Protein AF-A0A917WW75-F1 (afdb_monomer)

Organism: NCBI:txid470815

Solvent-accessible surface area (backbone atoms only — not comparable to full-atom values): 4452 Å² total; per-residue (Å²): 133,84,70,45,49,67,60,32,49,49,51,38,47,53,53,32,56,56,25,70,77,72,46,53,73,68,56,36,51,38,33,50,51,35,40,51,50,50,68,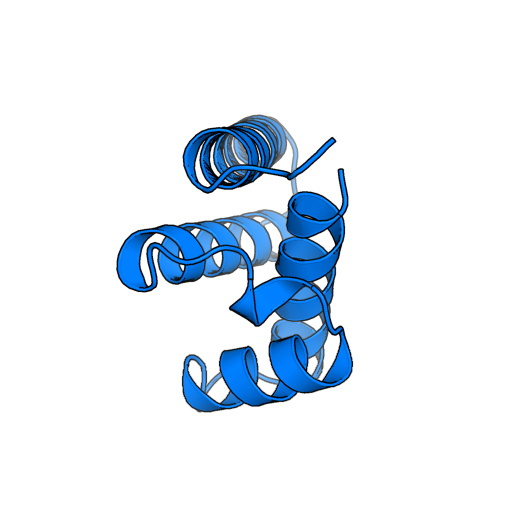72,64,70,60,46,75,64,21,71,40,64,69,57,19,36,55,50,40,38,71,75,41,73,87,56,54,72,65,56,35,50,54,26,22,52,51,44,27,51,47,40,70,104

Structure (mmCIF, N/CA/C/O backbone):
data_AF-A0A917WW75-F1
#
_entry.id   AF-A0A917WW75-F1
#
loop_
_atom_site.group_PDB
_atom_site.id
_atom_site.type_symbol
_atom_site.label_atom_id
_atom_site.label_alt_id
_atom_site.label_comp_id
_atom_site.label_asym_id
_atom_site.label_entity_id
_atom_site.label_seq_id
_atom_site.pdbx_PDB_ins_code
_atom_site.Cartn_x
_atom_site.Cartn_y
_atom_site.Cartn_z
_atom_site.occupancy
_atom_site.B_iso_or_equiv
_atom_site.auth_seq_id
_atom_site.auth_comp_id
_atom_site.auth_asym_id
_atom_site.auth_atom_id
_atom_site.pdbx_PDB_model_num
ATOM 1 N N . MET A 1 1 ? -7.722 9.308 17.745 1.00 50.62 1 MET A N 1
ATOM 2 C CA . MET A 1 1 ? -8.723 9.015 16.701 1.00 50.62 1 MET A CA 1
ATOM 3 C C . MET A 1 1 ? -8.414 7.622 16.192 1.00 50.62 1 MET A C 1
ATOM 5 O O . MET A 1 1 ? -7.240 7.332 16.010 1.00 50.62 1 MET A O 1
ATOM 9 N N . THR A 1 2 ? -9.404 6.743 16.075 1.00 62.75 2 THR A N 1
ATOM 10 C CA . THR A 1 2 ? -9.192 5.409 15.496 1.00 62.75 2 THR A CA 1
ATOM 11 C C . THR A 1 2 ? -9.250 5.567 13.980 1.00 62.75 2 THR A C 1
ATOM 13 O O . THR A 1 2 ? -10.308 5.942 13.476 1.00 62.75 2 THR A O 1
ATOM 16 N N . ASN A 1 3 ? -8.137 5.357 13.270 1.00 78.38 3 ASN A N 1
ATOM 17 C CA . ASN A 1 3 ? -8.141 5.380 11.807 1.00 78.38 3 ASN A CA 1
ATOM 18 C C . ASN A 1 3 ? -9.044 4.240 11.303 1.00 78.38 3 ASN A C 1
ATOM 20 O O . ASN A 1 3 ? -8.920 3.097 11.754 1.00 78.38 3 ASN A O 1
ATOM 24 N N . THR A 1 4 ? -10.017 4.569 10.456 1.00 92.38 4 THR A N 1
ATOM 25 C CA . THR A 1 4 ? -10.961 3.601 9.892 1.00 92.38 4 THR A CA 1
ATOM 26 C C . THR A 1 4 ? -10.401 3.035 8.597 1.00 92.38 4 THR A C 1
ATOM 28 O O . THR A 1 4 ? -9.562 3.649 7.944 1.00 92.38 4 THR A O 1
ATOM 31 N N . TYR A 1 5 ? -10.894 1.863 8.193 1.00 94.38 5 TYR A N 1
ATOM 32 C CA . TYR A 1 5 ? -10.532 1.303 6.894 1.00 94.38 5 TYR A CA 1
ATOM 33 C C . TYR A 1 5 ? -10.830 2.273 5.741 1.00 94.38 5 TYR A C 1
ATOM 35 O O . TYR A 1 5 ? -9.988 2.430 4.864 1.00 94.38 5 TYR A O 1
ATOM 43 N N . ASP A 1 6 ? -11.984 2.944 5.768 1.00 94.94 6 ASP A N 1
ATOM 44 C CA . ASP A 1 6 ? -12.392 3.848 4.689 1.00 94.94 6 ASP A CA 1
ATOM 45 C C . ASP A 1 6 ? -11.445 5.050 4.568 1.00 94.94 6 ASP A C 1
ATOM 47 O O . ASP A 1 6 ? -11.006 5.372 3.466 1.00 94.94 6 ASP A O 1
ATOM 51 N N . ASN A 1 7 ? -11.055 5.660 5.694 1.00 94.50 7 ASN A N 1
ATOM 52 C CA . ASN A 1 7 ? -10.102 6.774 5.697 1.00 94.50 7 ASN A CA 1
ATOM 53 C C . ASN A 1 7 ? -8.722 6.330 5.197 1.00 94.50 7 ASN A C 1
ATOM 55 O O . ASN A 1 7 ? -8.126 6.984 4.345 1.00 94.50 7 ASN A O 1
ATOM 59 N N . PHE A 1 8 ? -8.236 5.190 5.689 1.00 96.06 8 PHE A N 1
ATOM 60 C CA . PHE A 1 8 ? -6.982 4.584 5.251 1.00 96.06 8 PHE A CA 1
ATOM 61 C C . PHE A 1 8 ? -6.970 4.271 3.748 1.00 96.06 8 PHE A C 1
ATOM 63 O O . PHE A 1 8 ? -5.986 4.536 3.053 1.00 96.06 8 PHE A O 1
ATOM 70 N N . TYR A 1 9 ? -8.058 3.694 3.239 1.00 97.44 9 TYR A N 1
ATOM 71 C CA . TYR A 1 9 ? -8.173 3.317 1.839 1.00 97.44 9 TYR A CA 1
ATOM 72 C C . TYR A 1 9 ? -8.244 4.543 0.925 1.00 97.44 9 TYR A C 1
ATOM 74 O O . TYR A 1 9 ? -7.554 4.574 -0.096 1.00 97.44 9 TYR A O 1
ATOM 82 N N . GLU A 1 10 ? -9.024 5.564 1.293 1.00 96.81 10 GLU A N 1
ATOM 83 C CA . GLU A 1 10 ? -9.080 6.811 0.525 1.00 96.81 10 GLU A CA 1
ATOM 84 C C . GLU A 1 10 ? -7.737 7.556 0.552 1.00 96.81 10 GLU A C 1
ATOM 86 O O . GLU A 1 10 ? -7.287 7.988 -0.504 1.00 96.81 10 GLU A O 1
ATOM 91 N N . ALA A 1 11 ? -7.010 7.586 1.675 1.00 96.19 11 ALA A N 1
ATOM 92 C CA . ALA A 1 11 ? -5.664 8.173 1.724 1.00 96.19 11 ALA A CA 1
ATOM 93 C C . ALA A 1 11 ? -4.676 7.483 0.757 1.00 96.19 11 ALA A C 1
ATOM 95 O O . ALA A 1 11 ? -3.942 8.144 0.014 1.00 96.19 11 ALA A O 1
ATOM 96 N N . LEU A 1 12 ? -4.699 6.145 0.688 1.00 97.19 12 LEU A N 1
ATOM 97 C CA . LEU A 1 12 ? -3.896 5.390 -0.282 1.00 97.19 12 LEU A CA 1
ATOM 98 C C . LEU A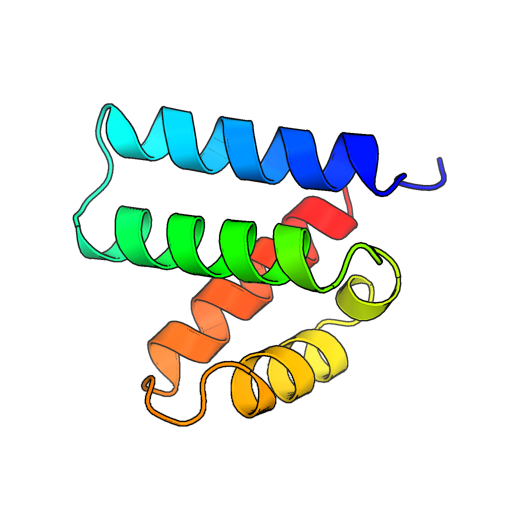 1 12 ? -4.298 5.685 -1.729 1.00 97.19 12 LEU A C 1
ATOM 100 O O . LEU A 1 12 ? -3.437 5.749 -2.614 1.00 97.19 12 LEU A O 1
ATOM 104 N N . LYS A 1 13 ? -5.599 5.842 -1.982 1.00 97.81 13 LYS A N 1
ATOM 105 C CA . LYS A 1 13 ? -6.126 6.166 -3.306 1.00 97.81 13 LYS A CA 1
ATOM 106 C C . LYS A 1 13 ? -5.706 7.570 -3.735 1.00 97.81 13 LYS A C 1
ATOM 108 O O . LYS A 1 13 ? -5.142 7.701 -4.820 1.00 97.81 13 LYS A O 1
ATOM 113 N N . ASP A 1 14 ? -5.847 8.566 -2.867 1.00 96.75 14 ASP A N 1
ATOM 114 C CA . ASP A 1 14 ? -5.379 9.937 -3.098 1.00 96.75 14 ASP A CA 1
ATOM 115 C C . ASP A 1 14 ? -3.874 9.964 -3.391 1.00 96.75 14 ASP A C 1
ATOM 117 O O . ASP A 1 14 ? -3.413 10.603 -4.343 1.00 96.75 14 ASP A O 1
ATOM 121 N N . GLN A 1 15 ? -3.083 9.202 -2.629 1.00 96.19 15 GLN A N 1
ATOM 122 C CA . GLN A 1 15 ? -1.644 9.089 -2.852 1.00 96.19 15 GLN A CA 1
ATOM 123 C C . GLN A 1 15 ? -1.312 8.450 -4.211 1.00 96.19 15 GLN A C 1
ATOM 125 O O . GLN A 1 15 ? -0.379 8.890 -4.894 1.00 96.19 15 GLN A O 1
ATOM 130 N N . TYR A 1 16 ? -2.054 7.420 -4.623 1.00 97.62 16 TYR A N 1
ATOM 131 C CA . TYR A 1 16 ? -1.895 6.796 -5.934 1.00 97.62 16 TYR A CA 1
ATOM 132 C C . TYR A 1 16 ? -2.258 7.760 -7.070 1.00 97.62 16 TYR A C 1
ATOM 134 O O . TYR A 1 16 ? -1.465 7.922 -8.001 1.00 97.62 16 TYR A O 1
ATOM 142 N N . GLU A 1 17 ? -3.397 8.446 -6.977 1.00 97.31 17 GLU A N 1
ATOM 143 C CA . GLU A 1 17 ? -3.862 9.421 -7.969 1.00 97.31 17 GLU A CA 1
ATOM 144 C C . GLU A 1 17 ? -2.896 10.605 -8.101 1.00 97.31 17 GLU A C 1
ATOM 146 O O . GLU A 1 17 ? -2.524 10.992 -9.214 1.00 97.31 17 GLU A O 1
ATOM 151 N N . TYR A 1 18 ? -2.376 11.117 -6.984 1.00 96.50 18 TYR A N 1
ATOM 152 C CA . TYR A 1 18 ? -1.316 12.124 -6.991 1.00 96.50 18 TYR A CA 1
ATOM 153 C C . TYR A 1 18 ? -0.070 11.634 -7.744 1.00 96.50 18 TYR A C 1
ATOM 155 O O . TYR A 1 18 ? 0.492 12.342 -8.585 1.00 96.50 18 TYR A O 1
ATOM 163 N N . LEU A 1 19 ? 0.357 10.392 -7.495 1.00 96.25 19 LEU A N 1
ATOM 164 C CA . LEU A 1 19 ? 1.515 9.807 -8.168 1.00 96.25 19 LEU A CA 1
ATOM 165 C C . LEU A 1 19 ? 1.258 9.513 -9.647 1.00 96.25 19 LEU A C 1
ATOM 167 O O . LEU A 1 19 ? 2.219 9.536 -10.420 1.00 96.25 19 LEU A O 1
ATOM 171 N N . LEU A 1 20 ? 0.017 9.289 -10.085 1.00 94.88 20 LEU A N 1
ATOM 172 C CA . LEU A 1 20 ? -0.303 9.177 -11.511 1.00 94.88 20 LEU A CA 1
ATOM 173 C C . LEU A 1 20 ? 0.075 10.456 -12.274 1.00 94.88 20 LEU A C 1
ATOM 175 O O . LEU A 1 20 ? 0.670 10.359 -13.354 1.00 94.88 20 LEU A O 1
ATOM 179 N N . ASN A 1 21 ? -0.126 11.618 -11.649 1.00 93.06 21 ASN A N 1
ATOM 180 C CA . ASN A 1 21 ? 0.075 12.950 -12.228 1.00 93.06 21 ASN A CA 1
ATOM 181 C C . ASN A 1 21 ? 1.522 13.484 -12.188 1.00 93.06 21 ASN A C 1
ATOM 183 O O . ASN A 1 21 ? 1.765 14.621 -12.583 1.00 93.06 21 ASN A O 1
ATOM 187 N N . GLY A 1 22 ? 2.508 12.695 -11.746 1.00 89.94 22 GLY A N 1
ATOM 188 C CA . GLY A 1 22 ? 3.909 13.160 -11.733 1.00 89.94 22 GLY A CA 1
ATOM 189 C C . GLY A 1 22 ? 4.943 12.220 -11.112 1.00 89.94 22 GLY A C 1
ATOM 190 O O . GLY A 1 22 ? 6.138 12.505 -11.127 1.00 89.94 22 GLY A O 1
ATOM 191 N N . GLY A 1 23 ? 4.517 11.082 -10.564 1.00 94.00 23 GLY A N 1
ATOM 192 C CA . GLY A 1 23 ? 5.400 10.078 -9.986 1.00 94.00 23 GLY A CA 1
ATOM 193 C C . GLY A 1 23 ? 6.197 9.295 -11.032 1.00 94.00 23 GLY A C 1
ATOM 194 O O . GLY A 1 23 ? 5.769 9.089 -12.171 1.00 94.00 23 GLY A O 1
ATOM 195 N N . THR A 1 24 ? 7.355 8.782 -10.619 1.00 96.94 24 THR A N 1
ATOM 196 C CA . THR A 1 24 ? 8.114 7.818 -11.425 1.00 96.94 24 THR A CA 1
ATOM 197 C C . THR A 1 24 ? 7.352 6.498 -11.539 1.00 96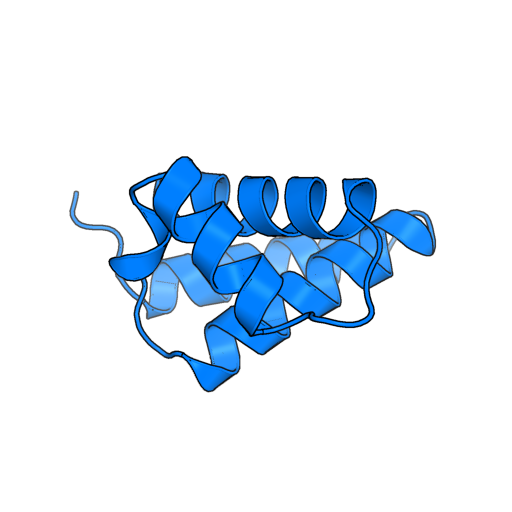.94 24 THR A C 1
ATOM 199 O O . THR A 1 24 ? 6.561 6.151 -10.656 1.00 96.94 24 THR A O 1
ATOM 202 N N . SER A 1 25 ? 7.625 5.708 -12.582 1.00 96.62 25 SER A N 1
ATOM 203 C CA . SER A 1 25 ? 7.024 4.373 -12.752 1.00 96.62 25 SER A CA 1
ATOM 204 C C . SER A 1 25 ? 7.236 3.481 -11.525 1.00 96.62 25 SER A C 1
ATOM 206 O O . SER A 1 25 ? 6.336 2.742 -11.131 1.00 96.62 25 SER A O 1
ATOM 208 N N . TYR A 1 26 ? 8.395 3.605 -10.867 1.00 96.75 26 TYR A N 1
ATOM 209 C CA . TYR A 1 26 ? 8.684 2.898 -9.622 1.00 96.75 26 TYR A CA 1
ATOM 210 C C . TYR A 1 26 ? 7.688 3.263 -8.513 1.00 96.75 26 TYR A C 1
ATOM 212 O O . TYR A 1 26 ? 7.044 2.366 -7.964 1.00 96.75 26 TYR A O 1
ATOM 220 N N . ARG A 1 27 ? 7.513 4.567 -8.236 1.00 97.12 27 ARG A N 1
ATOM 221 C CA . ARG A 1 27 ? 6.612 5.069 -7.184 1.00 97.12 27 ARG A CA 1
ATOM 222 C C . ARG A 1 27 ? 5.147 4.769 -7.491 1.00 97.12 27 ARG A C 1
ATOM 224 O O . ARG A 1 27 ? 4.424 4.361 -6.590 1.00 97.12 27 ARG A O 1
ATOM 231 N N . LYS A 1 28 ? 4.735 4.896 -8.757 1.00 98.06 28 LYS A N 1
ATOM 232 C CA . LYS A 1 28 ? 3.392 4.518 -9.230 1.00 98.06 28 LYS A CA 1
ATOM 233 C C . LYS A 1 28 ? 3.099 3.044 -8.951 1.00 98.06 28 LYS A C 1
ATOM 235 O O . LYS A 1 28 ? 2.061 2.732 -8.381 1.00 98.06 28 LYS A O 1
ATOM 240 N N . LYS A 1 29 ? 4.035 2.146 -9.289 1.00 97.75 29 LYS A N 1
ATOM 241 C CA . LYS A 1 29 ? 3.897 0.710 -9.001 1.00 97.75 29 LYS A CA 1
ATOM 242 C C . LYS A 1 29 ? 3.831 0.441 -7.490 1.00 97.75 29 LYS A C 1
ATOM 244 O O . LYS A 1 29 ? 3.035 -0.385 -7.071 1.00 97.75 29 LYS A O 1
ATOM 249 N N . THR A 1 30 ? 4.609 1.150 -6.666 1.00 98.31 30 THR A N 1
ATOM 250 C CA . THR A 1 30 ? 4.564 0.989 -5.198 1.00 98.31 30 THR A CA 1
ATOM 251 C C . THR A 1 30 ? 3.198 1.373 -4.637 1.00 98.31 30 THR A C 1
ATOM 253 O O . THR A 1 30 ? 2.622 0.596 -3.882 1.00 98.31 30 THR A O 1
ATOM 256 N N . ALA A 1 31 ? 2.652 2.519 -5.051 1.00 98.19 31 ALA A N 1
ATOM 257 C CA . ALA A 1 31 ? 1.332 2.960 -4.609 1.00 98.19 31 ALA A CA 1
ATOM 258 C C . ALA A 1 31 ? 0.204 2.050 -5.098 1.00 98.19 31 ALA A C 1
ATOM 260 O O . ALA A 1 31 ? -0.682 1.709 -4.322 1.00 98.19 31 ALA A O 1
ATOM 261 N N . LEU A 1 32 ? 0.284 1.571 -6.342 1.00 98.31 32 LEU A N 1
ATOM 262 C CA . LEU A 1 32 ? -0.674 0.600 -6.864 1.00 98.31 32 LEU A CA 1
ATOM 263 C C . LEU A 1 32 ? -0.682 -0.700 -6.044 1.00 98.31 32 LEU A C 1
ATOM 265 O O . LEU A 1 32 ? -1.746 -1.213 -5.715 1.00 98.31 32 LEU A O 1
ATOM 269 N N . LEU A 1 33 ? 0.496 -1.229 -5.699 1.00 98.50 33 LEU A N 1
ATOM 270 C CA . LEU A 1 33 ? 0.608 -2.446 -4.892 1.00 98.50 33 LEU A CA 1
ATOM 271 C C . LEU A 1 33 ? 0.048 -2.247 -3.479 1.00 98.50 33 LEU A C 1
ATOM 273 O O . LEU A 1 33 ? -0.693 -3.102 -3.002 1.00 98.50 33 LEU A O 1
ATOM 277 N N . ALA A 1 34 ? 0.354 -1.118 -2.834 1.00 98.25 34 ALA A N 1
ATOM 278 C CA . ALA A 1 34 ? -0.201 -0.786 -1.522 1.00 98.25 34 ALA A CA 1
ATOM 279 C C . ALA A 1 34 ? -1.737 -0.683 -1.567 1.00 98.25 34 ALA A C 1
ATOM 281 O O . ALA A 1 34 ? -2.423 -1.286 -0.742 1.00 98.25 34 ALA A O 1
ATOM 282 N N . LEU A 1 35 ? -2.283 0.008 -2.572 1.00 98.12 35 LEU A N 1
ATOM 283 C CA . LEU A 1 35 ? -3.727 0.145 -2.756 1.00 98.12 35 LEU A CA 1
ATOM 284 C C . LEU A 1 35 ? -4.410 -1.208 -3.013 1.00 98.12 35 LEU A C 1
ATOM 286 O O . LEU A 1 35 ? -5.458 -1.486 -2.431 1.00 98.12 35 LEU A O 1
ATOM 290 N N . ASN A 1 36 ? -3.809 -2.076 -3.834 1.00 98.19 36 ASN A N 1
ATOM 291 C CA . ASN A 1 36 ? -4.336 -3.419 -4.100 1.00 98.19 36 ASN A CA 1
ATOM 292 C C . ASN A 1 36 ? -4.361 -4.286 -2.836 1.00 98.19 36 ASN A C 1
ATOM 294 O O . ASN A 1 36 ? -5.385 -4.904 -2.548 1.00 98.19 36 ASN A O 1
ATOM 298 N N . ILE A 1 37 ? -3.284 -4.265 -2.045 1.00 97.81 37 ILE A N 1
ATOM 299 C CA . ILE A 1 37 ? -3.237 -4.953 -0.750 1.00 97.81 37 ILE A CA 1
ATOM 300 C C . ILE A 1 37 ? -4.375 -4.465 0.154 1.00 97.81 37 ILE A C 1
ATOM 302 O O . ILE A 1 37 ? -5.141 -5.274 0.674 1.00 97.81 37 ILE A O 1
ATOM 306 N N . ALA A 1 38 ? -4.538 -3.149 0.307 1.00 97.06 38 ALA A N 1
ATOM 307 C CA . ALA A 1 38 ? -5.601 -2.578 1.133 1.00 97.06 38 ALA A CA 1
ATOM 308 C C . ALA A 1 38 ? -7.009 -2.956 0.632 1.00 97.06 38 ALA A C 1
ATOM 310 O O . ALA A 1 38 ? -7.900 -3.249 1.434 1.00 97.06 38 ALA A O 1
ATOM 311 N N . LYS A 1 39 ? -7.213 -2.991 -0.690 1.00 97.44 39 LYS A N 1
ATOM 312 C CA . LYS A 1 39 ? -8.477 -3.387 -1.328 1.00 97.44 39 LYS A CA 1
ATOM 313 C C . LYS A 1 39 ? -8.859 -4.837 -1.033 1.00 97.44 39 LYS A C 1
ATOM 315 O O . LYS A 1 39 ? -10.041 -5.128 -0.840 1.00 97.44 39 LYS A O 1
ATOM 320 N N . GLU A 1 40 ? -7.887 -5.741 -1.039 1.00 96.50 40 GLU A N 1
ATOM 321 C CA . GLU A 1 40 ? -8.134 -7.165 -0.807 1.00 96.50 40 GLU A CA 1
ATOM 322 C C . GLU A 1 40 ? -8.293 -7.499 0.673 1.00 96.50 40 GLU A C 1
ATOM 324 O O . GLU A 1 40 ? -9.180 -8.267 1.042 1.00 96.50 40 GLU A O 1
ATOM 329 N N . VAL A 1 41 ? -7.475 -6.886 1.524 1.00 94.56 41 VAL A N 1
ATOM 330 C CA . VAL A 1 41 ? -7.408 -7.193 2.956 1.00 94.56 41 VAL A CA 1
ATOM 331 C C . VAL A 1 41 ? -8.577 -6.604 3.740 1.00 94.56 41 VAL A C 1
ATOM 333 O O . VAL A 1 41 ? -9.080 -7.241 4.667 1.00 94.56 41 VAL A O 1
ATOM 336 N N . LYS A 1 42 ? -9.016 -5.393 3.373 1.00 94.44 42 LYS A N 1
ATOM 337 C CA . LYS A 1 42 ? -10.138 -4.677 4.005 1.00 94.44 42 LYS A CA 1
ATOM 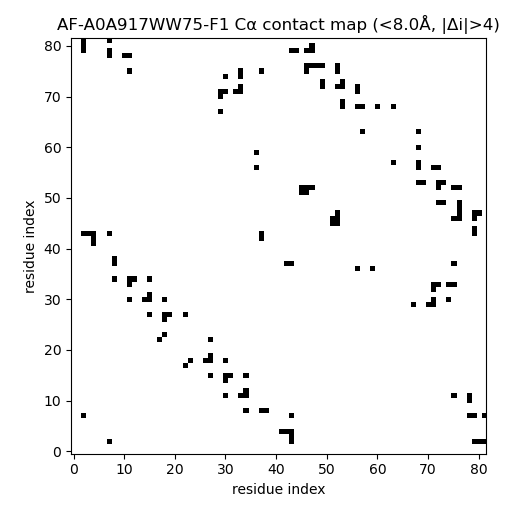338 C C . LYS A 1 42 ? -10.029 -4.519 5.530 1.00 94.44 42 LYS A C 1
ATOM 340 O O . LYS A 1 42 ? -11.037 -4.439 6.226 1.00 94.44 42 LYS A O 1
ATOM 345 N N . GLN A 1 43 ? -8.800 -4.494 6.046 1.00 93.06 43 GLN A N 1
ATOM 346 C CA . GLN A 1 43 ? -8.465 -4.414 7.469 1.00 93.06 43 GLN A CA 1
ATOM 347 C C . GLN A 1 43 ? -7.254 -3.495 7.643 1.00 93.06 43 GLN A C 1
ATOM 349 O O . GLN A 1 43 ? -6.204 -3.739 7.053 1.00 93.06 43 GLN A O 1
ATOM 354 N N . VAL A 1 44 ? -7.413 -2.418 8.415 1.00 94.56 44 VAL A N 1
ATOM 355 C CA . VAL A 1 44 ? -6.361 -1.406 8.638 1.00 94.56 44 VAL A CA 1
ATOM 356 C C . VAL A 1 44 ? -5.439 -1.763 9.811 1.00 94.56 44 VAL A C 1
ATOM 358 O O . VAL A 1 44 ? -4.265 -1.407 9.824 1.00 94.56 44 VAL A O 1
ATOM 361 N N . ASP A 1 45 ? -5.939 -2.529 10.777 1.00 93.38 45 ASP A N 1
ATOM 362 C CA . ASP A 1 45 ? -5.244 -2.908 12.010 1.00 93.38 45 ASP A CA 1
ATOM 363 C C . ASP A 1 45 ? -4.012 -3.790 11.774 1.00 93.38 45 ASP A C 1
ATOM 365 O O . ASP A 1 45 ? -3.046 -3.739 12.541 1.00 93.38 45 ASP A O 1
ATOM 369 N N . LEU A 1 46 ? -3.991 -4.537 10.667 1.00 92.12 46 LEU A N 1
ATOM 370 C CA . LEU A 1 46 ? -2.816 -5.288 10.218 1.00 92.12 46 LEU A CA 1
ATOM 371 C C . LEU A 1 46 ? -1.612 -4.388 9.903 1.00 92.12 46 LEU A C 1
ATOM 373 O O . LEU A 1 46 ? -0.478 -4.872 9.919 1.00 92.12 46 LEU A O 1
ATOM 377 N N . PHE A 1 47 ? -1.849 -3.096 9.657 1.00 95.62 47 PHE A N 1
ATOM 378 C CA . PHE A 1 47 ? -0.839 -2.137 9.222 1.00 95.62 47 PHE A CA 1
ATOM 379 C C . PHE A 1 47 ? -0.374 -1.168 10.322 1.00 95.62 47 PHE A C 1
ATOM 381 O O . PHE A 1 47 ? 0.422 -0.2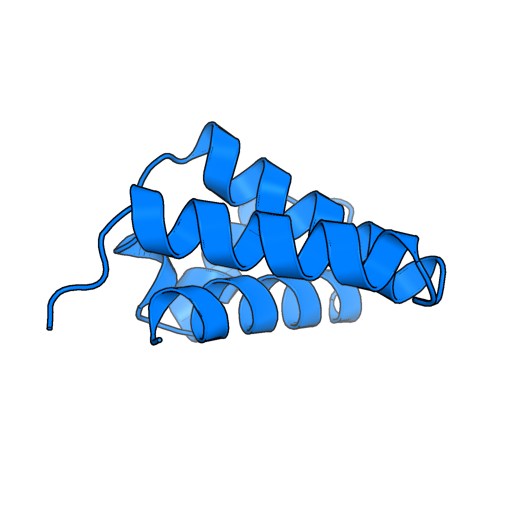73 10.056 1.00 95.62 47 PHE A O 1
ATOM 388 N N . PHE A 1 48 ? -0.810 -1.339 11.576 1.00 94.44 48 PHE A N 1
ATOM 389 C CA . PHE A 1 48 ? -0.387 -0.467 12.687 1.00 94.44 48 PHE A CA 1
ATOM 390 C C . PHE A 1 48 ? 1.020 -0.760 13.222 1.00 94.44 48 PHE A C 1
ATOM 392 O O . PHE A 1 48 ? 1.625 0.099 13.872 1.00 94.44 48 PHE A O 1
ATOM 399 N N . ASP A 1 49 ? 1.556 -1.948 12.935 1.00 94.38 49 ASP A N 1
ATOM 400 C CA . ASP A 1 49 ? 2.918 -2.346 13.285 1.00 94.38 49 ASP A CA 1
ATOM 401 C C . ASP A 1 49 ? 3.776 -2.505 12.028 1.00 94.38 49 ASP A C 1
ATOM 403 O O . ASP A 1 49 ? 3.393 -3.183 11.074 1.00 94.38 49 ASP A O 1
ATOM 407 N N . HIS A 1 50 ? 4.949 -1.875 12.023 1.00 92.31 50 HIS A N 1
ATOM 408 C CA . HIS A 1 50 ? 5.799 -1.812 10.836 1.00 92.31 50 HIS A CA 1
ATOM 409 C C . HIS A 1 50 ? 6.392 -3.180 10.469 1.00 92.31 50 HIS A C 1
ATOM 411 O O . HIS A 1 50 ? 6.403 -3.551 9.294 1.00 92.31 50 HIS A O 1
ATOM 417 N N . GLU A 1 51 ? 6.854 -3.953 11.455 1.00 93.62 51 GLU A N 1
ATOM 418 C CA . GLU A 1 51 ? 7.464 -5.261 11.196 1.00 93.62 51 GLU A CA 1
ATOM 419 C C . GLU A 1 51 ? 6.412 -6.283 10.768 1.00 93.62 51 GLU A C 1
ATOM 421 O O . GLU A 1 51 ? 6.629 -7.031 9.811 1.00 93.62 51 GLU A O 1
ATOM 426 N N . ARG A 1 52 ? 5.232 -6.258 11.395 1.00 93.69 52 ARG A N 1
ATOM 427 C CA . ARG A 1 52 ? 4.081 -7.066 10.985 1.00 93.69 52 ARG A CA 1
ATOM 428 C C . ARG A 1 52 ? 3.618 -6.705 9.578 1.00 93.69 52 ARG A C 1
ATOM 430 O O . ARG A 1 52 ? 3.402 -7.608 8.773 1.00 93.69 52 ARG A O 1
A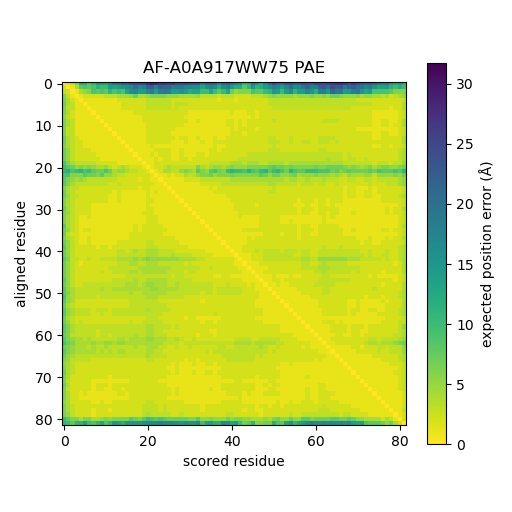TOM 437 N N . THR A 1 53 ? 3.545 -5.413 9.256 1.00 96.62 53 THR A N 1
ATOM 438 C CA . THR A 1 53 ? 3.225 -4.937 7.901 1.00 96.62 53 THR A CA 1
ATOM 439 C C . THR A 1 53 ? 4.214 -5.505 6.893 1.00 96.62 53 THR A C 1
ATOM 441 O O . THR A 1 53 ? 3.813 -6.056 5.874 1.00 96.62 53 THR A O 1
ATOM 444 N N . LYS A 1 54 ? 5.513 -5.443 7.191 1.00 96.81 54 LYS A N 1
ATOM 445 C CA . LYS A 1 54 ? 6.559 -5.949 6.300 1.00 96.81 54 LYS A CA 1
ATOM 446 C C . LYS A 1 54 ? 6.482 -7.453 6.071 1.00 96.81 54 LYS A C 1
ATOM 448 O O . LYS A 1 54 ? 6.619 -7.904 4.933 1.00 96.81 54 LYS A O 1
ATOM 453 N N . GLN A 1 55 ? 6.250 -8.229 7.127 1.00 95.69 55 GLN A N 1
ATOM 454 C CA . GLN A 1 55 ? 6.044 -9.675 7.012 1.00 95.69 55 GLN A CA 1
ATOM 455 C C . GLN A 1 55 ? 4.814 -9.989 6.159 1.00 95.69 55 GLN A C 1
ATOM 457 O O . GLN A 1 55 ? 4.890 -10.822 5.258 1.00 95.69 55 GLN A O 1
ATOM 462 N N . PHE A 1 56 ? 3.714 -9.277 6.398 1.00 95.81 56 PHE A N 1
ATOM 463 C CA . PHE A 1 56 ? 2.477 -9.430 5.646 1.00 95.81 56 PHE A CA 1
ATOM 464 C C . PHE A 1 56 ? 2.661 -9.097 4.157 1.00 95.81 56 PHE A C 1
ATOM 466 O O . PHE A 1 56 ? 2.332 -9.903 3.290 1.00 95.81 56 PHE A O 1
ATOM 473 N N . VAL A 1 57 ? 3.275 -7.953 3.841 1.00 97.44 57 VAL A N 1
ATOM 474 C CA . VAL A 1 57 ? 3.558 -7.540 2.458 1.00 97.44 57 VAL A CA 1
ATOM 475 C C . VAL A 1 57 ? 4.461 -8.548 1.753 1.00 97.44 57 VAL A C 1
ATOM 477 O O . VAL A 1 57 ? 4.238 -8.836 0.583 1.00 97.44 57 VAL A O 1
ATOM 480 N N . ARG A 1 58 ? 5.452 -9.130 2.441 1.00 97.62 58 ARG A N 1
ATOM 481 C CA . ARG A 1 58 ? 6.310 -10.175 1.861 1.00 97.62 58 ARG A CA 1
ATOM 482 C C . ARG A 1 58 ? 5.540 -11.449 1.523 1.00 97.62 58 ARG A C 1
ATOM 484 O O . ARG A 1 58 ? 5.833 -12.069 0.509 1.00 97.62 58 ARG A O 1
ATOM 491 N N . GLN A 1 59 ? 4.588 -11.846 2.364 1.00 95.69 59 GLN A N 1
ATOM 492 C CA . GLN A 1 59 ? 3.731 -13.002 2.086 1.00 95.69 59 GLN A CA 1
ATOM 493 C C . GLN A 1 59 ? 2.813 -12.742 0.890 1.00 95.69 59 GLN A C 1
ATOM 495 O O . GLN A 1 59 ? 2.568 -13.643 0.097 1.00 95.69 59 GLN A O 1
ATOM 500 N N . TYR A 1 60 ? 2.337 -11.506 0.757 1.00 96.19 60 TYR A N 1
ATOM 501 C CA . TYR A 1 60 ? 1.437 -11.099 -0.312 1.00 96.19 60 TYR A CA 1
ATOM 502 C C . TYR A 1 60 ? 2.162 -10.842 -1.650 1.00 96.19 60 TYR A C 1
ATOM 504 O O . TYR A 1 60 ? 1.604 -11.076 -2.718 1.00 96.19 60 TYR A O 1
ATOM 512 N N . LEU A 1 61 ? 3.421 -10.392 -1.606 1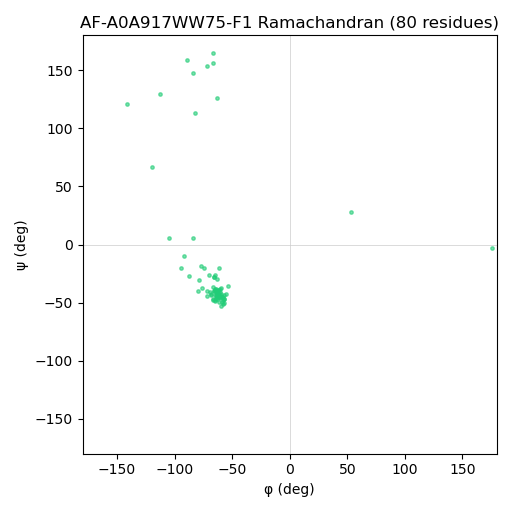.00 96.69 61 LEU A N 1
ATOM 513 C CA . LEU A 1 61 ? 4.272 -10.101 -2.765 1.00 96.69 61 LEU A CA 1
ATOM 514 C C . LEU A 1 61 ? 5.540 -10.981 -2.751 1.00 96.69 61 LEU A C 1
ATOM 516 O O . LEU A 1 61 ? 6.643 -10.454 -2.570 1.00 96.69 61 LEU A O 1
ATOM 520 N N . PRO A 1 62 ? 5.417 -12.312 -2.918 1.00 96.12 62 PRO A N 1
ATOM 521 C CA . PRO A 1 62 ? 6.549 -13.232 -2.784 1.00 96.12 62 PRO A CA 1
ATOM 522 C C . PRO A 1 62 ? 7.628 -13.029 -3.858 1.00 96.12 62 PRO A C 1
ATOM 524 O O . PRO A 1 62 ? 8.803 -13.275 -3.589 1.00 96.12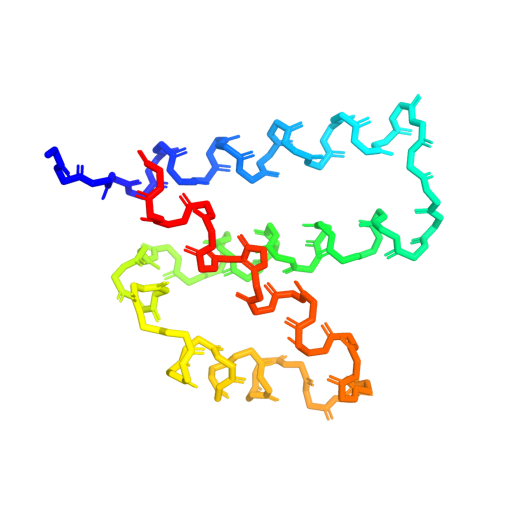 62 PRO A O 1
ATOM 527 N N . ASP A 1 63 ? 7.236 -12.542 -5.038 1.00 96.62 63 ASP A N 1
ATOM 528 C CA . ASP A 1 63 ? 8.117 -12.382 -6.201 1.00 96.62 63 ASP A CA 1
ATOM 529 C C . ASP A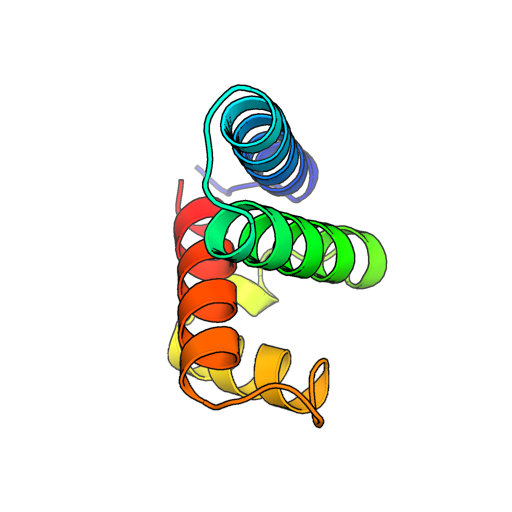 1 63 ? 8.777 -10.995 -6.290 1.00 96.62 63 ASP A C 1
ATOM 531 O O . ASP A 1 63 ? 9.659 -10.771 -7.120 1.00 96.62 63 ASP A O 1
ATOM 535 N N . GLU A 1 64 ? 8.356 -10.038 -5.458 1.00 96.94 64 GLU A N 1
ATOM 536 C CA . GLU A 1 64 ? 8.932 -8.693 -5.462 1.00 96.94 64 GLU A CA 1
ATOM 537 C C . GLU A 1 64 ? 10.214 -8.628 -4.616 1.00 96.94 64 GLU A C 1
ATOM 539 O O . GLU A 1 64 ? 10.373 -9.290 -3.583 1.00 96.94 64 GLU A O 1
ATOM 544 N N . ASP A 1 65 ? 11.143 -7.770 -5.041 1.00 96.88 65 ASP A N 1
ATOM 545 C CA . ASP A 1 65 ? 12.415 -7.587 -4.352 1.00 96.88 65 ASP A CA 1
ATOM 546 C C . ASP A 1 65 ? 12.256 -6.962 -2.946 1.00 96.88 65 ASP A C 1
ATOM 548 O O . ASP A 1 65 ? 11.220 -6.409 -2.563 1.00 96.88 65 ASP A O 1
ATOM 552 N N . ASN A 1 66 ? 13.318 -7.045 -2.139 1.00 96.50 66 ASN A N 1
ATOM 553 C CA . ASN A 1 66 ? 13.296 -6.555 -0.758 1.00 96.50 66 ASN A CA 1
ATOM 554 C C . ASN A 1 66 ? 13.075 -5.036 -0.649 1.00 96.50 66 ASN A C 1
ATOM 556 O O . ASN A 1 66 ? 12.512 -4.588 0.353 1.00 96.50 66 ASN A O 1
ATOM 560 N N . TYR A 1 67 ? 13.514 -4.248 -1.635 1.00 97.31 67 TYR A N 1
ATOM 561 C CA . TYR A 1 67 ? 13.308 -2.799 -1.642 1.00 97.31 67 TYR A CA 1
ATOM 562 C C . TYR A 1 67 ? 11.842 -2.478 -1.906 1.00 97.31 67 TYR A C 1
ATOM 564 O O . TYR A 1 67 ? 11.245 -1.690 -1.174 1.00 97.31 67 TYR A O 1
ATOM 572 N N . ARG A 1 68 ? 11.229 -3.166 -2.874 1.00 97.88 68 ARG A N 1
ATOM 573 C CA . ARG A 1 68 ? 9.805 -3.042 -3.166 1.00 97.88 68 ARG A CA 1
ATOM 574 C C . ARG A 1 68 ? 8.956 -3.374 -1.952 1.00 97.88 68 ARG A C 1
ATOM 576 O O . ARG A 1 68 ? 8.082 -2.588 -1.595 1.00 97.88 68 ARG A O 1
ATOM 583 N N . VAL A 1 69 ? 9.212 -4.524 -1.330 1.00 98.06 69 VAL A N 1
ATOM 584 C CA . VAL A 1 69 ? 8.482 -4.968 -0.137 1.00 98.06 69 VAL A CA 1
ATOM 585 C C . VAL A 1 69 ? 8.600 -3.918 0.959 1.00 98.06 69 VAL A C 1
ATOM 587 O O . VAL A 1 69 ? 7.589 -3.526 1.535 1.00 98.06 69 VAL A O 1
ATOM 590 N N . LEU A 1 70 ? 9.805 -3.404 1.213 1.00 97.94 70 LEU A N 1
ATOM 591 C CA . LEU A 1 70 ? 10.024 -2.371 2.222 1.00 97.94 70 LEU A CA 1
ATOM 592 C C . LEU A 1 70 ? 9.245 -1.082 1.920 1.00 97.94 70 LEU A C 1
ATOM 594 O O . LEU A 1 70 ? 8.614 -0.534 2.821 1.00 97.94 70 LEU A O 1
ATOM 598 N N . ASP A 1 71 ? 9.266 -0.606 0.678 1.00 98.12 71 ASP A N 1
ATOM 599 C CA . ASP A 1 71 ? 8.601 0.643 0.299 1.00 98.12 71 ASP A CA 1
ATOM 600 C C . ASP A 1 71 ? 7.073 0.530 0.349 1.00 98.12 71 ASP A C 1
ATOM 602 O O . ASP A 1 71 ? 6.408 1.435 0.854 1.00 98.12 71 ASP A O 1
ATOM 606 N N . VAL A 1 72 ? 6.512 -0.594 -0.109 1.00 98.38 72 VAL A N 1
ATOM 607 C CA . VAL A 1 72 ? 5.073 -0.883 0.019 1.00 98.38 72 VAL A CA 1
ATOM 608 C C . VAL A 1 72 ? 4.679 -0.955 1.496 1.00 98.38 72 VAL A C 1
ATOM 610 O O . VAL A 1 72 ? 3.673 -0.375 1.897 1.00 98.38 72 VAL A O 1
ATOM 613 N N . SER A 1 73 ? 5.507 -1.595 2.325 1.00 97.94 73 SER A N 1
ATOM 614 C CA . SER A 1 73 ? 5.251 -1.724 3.764 1.00 97.94 73 SER A CA 1
ATOM 615 C C . SER A 1 73 ? 5.230 -0.378 4.474 1.00 97.94 73 SER A C 1
ATOM 617 O O . SER A 1 73 ? 4.323 -0.104 5.254 1.00 97.94 73 SER A O 1
ATOM 619 N N . LYS A 1 74 ? 6.198 0.493 4.173 1.00 97.69 74 LYS A N 1
ATOM 620 C CA . LYS A 1 74 ? 6.238 1.857 4.712 1.00 97.69 74 LYS A CA 1
ATOM 621 C C . LYS A 1 74 ? 5.009 2.659 4.309 1.00 97.69 74 LYS A C 1
ATOM 623 O O . LYS A 1 74 ? 4.478 3.392 5.135 1.00 97.69 74 LYS A O 1
ATOM 628 N N . MET A 1 75 ? 4.566 2.523 3.060 1.00 97.56 75 MET A N 1
ATOM 629 C CA . MET A 1 75 ? 3.393 3.235 2.561 1.00 97.56 75 MET A CA 1
ATOM 630 C C . MET A 1 75 ? 2.115 2.802 3.285 1.00 97.56 75 MET A C 1
ATOM 632 O O . MET A 1 75 ? 1.387 3.662 3.773 1.00 97.56 75 MET A O 1
ATOM 636 N N . LEU A 1 76 ? 1.878 1.495 3.417 1.00 97.75 76 LEU A N 1
ATOM 637 C CA . LEU A 1 76 ? 0.741 0.955 4.170 1.00 97.75 76 LEU A CA 1
ATOM 638 C C . LEU A 1 76 ? 0.774 1.413 5.633 1.00 97.75 76 LEU A C 1
ATOM 640 O O . LEU A 1 76 ? -0.203 1.953 6.137 1.00 97.75 76 LEU A O 1
ATOM 644 N N . TYR A 1 77 ? 1.925 1.267 6.289 1.00 97.00 77 TYR A N 1
ATOM 645 C CA . TYR A 1 77 ? 2.103 1.648 7.687 1.00 97.00 77 TYR A CA 1
ATOM 646 C C . TYR A 1 77 ? 1.883 3.142 7.941 1.00 97.00 77 TYR A C 1
ATOM 648 O O . TYR A 1 77 ? 1.260 3.520 8.929 1.00 97.00 77 TYR A O 1
ATOM 656 N N . HIS A 1 78 ? 2.400 4.003 7.062 1.00 95.81 78 HIS A N 1
ATOM 657 C CA . HIS A 1 78 ? 2.260 5.446 7.219 1.00 95.81 78 HIS A CA 1
ATOM 658 C C . HIS A 1 78 ? 0.802 5.882 7.061 1.00 95.81 78 HIS A C 1
ATOM 660 O O . HIS A 1 78 ? 0.297 6.557 7.950 1.00 95.81 78 HIS A O 1
ATOM 666 N N . ASN A 1 79 ? 0.114 5.414 6.012 1.00 94.69 79 ASN A N 1
ATOM 667 C CA . ASN A 1 79 ? -1.298 5.740 5.781 1.00 94.69 79 ASN A CA 1
ATOM 668 C C . ASN A 1 79 ? -2.223 5.156 6.863 1.00 94.69 79 ASN A C 1
ATOM 670 O O . ASN A 1 79 ? -3.276 5.718 7.133 1.00 94.69 79 ASN A O 1
ATOM 674 N N . ALA A 1 80 ? -1.854 4.037 7.496 1.00 92.94 80 ALA A N 1
ATOM 675 C CA . ALA A 1 80 ? -2.628 3.461 8.597 1.00 92.94 80 ALA A CA 1
ATOM 676 C C . ALA A 1 80 ? -2.481 4.247 9.914 1.00 92.94 80 ALA A C 1
ATOM 678 O O . ALA A 1 80 ? -3.305 4.107 10.816 1.00 92.94 80 ALA A O 1
ATOM 679 N N . LYS A 1 81 ? -1.424 5.056 10.054 1.00 85.00 81 LYS A N 1
ATOM 680 C CA . LYS A 1 81 ? -1.141 5.842 11.264 1.00 85.00 81 LYS A CA 1
ATOM 681 C C . LYS A 1 81 ? -1.669 7.271 11.243 1.00 85.00 81 LYS A C 1
ATOM 683 O O . LYS A 1 81 ? -1.740 7.867 12.319 1.00 85.00 81 LYS A O 1
ATOM 688 N N . GLU A 1 82 ? -1.954 7.809 10.063 1.00 63.66 82 GLU A N 1
ATOM 689 C CA . GLU A 1 82 ? -2.615 9.113 9.905 1.00 63.66 82 GLU A CA 1
ATOM 690 C C . GLU A 1 82 ? -4.095 9.042 10.304 1.00 63.66 82 GLU A C 1
ATOM 692 O O . GLU A 1 82 ? -4.597 10.046 10.858 1.00 63.66 82 GLU A O 1
#

pLDDT: mean 94.48, std 7.58, range [50.62, 98.5]

Radius of gyration: 11.7 Å; Cα contacts (8 Å, |Δi|>4): 81; chains: 1; bounding box: 26×26×30 Å

Sequence (82 aa):
MTNTYDNFYEALKDQYEYLLNGGTSYRKKTALLALNIAKEVKQVDLFFDHERTKQFVRQYLPDEDNYRVLDVSKMLYHNAKE

Nearest PDB structures (foldseek):
  7xp5-assembly1_R  TM=3.388E-01  e=5.012E+00  Acetivibrio thermocellus

Mean predicted aligned error: 2.86 Å

Secondary structure (DSSP, 8-state):
----HHHHHHHHHHHHHHHHTT--HHHHHHHHHHHHHHHHH--SGGGSSHHHHHHHHHHH-TTS-HHHHHHHHHHHHHHHH-

Foldseek 3Di:
DQQALVQLLVVLVVLLVVCVVPNDPLSNVLSVLLNVCSVVVVDLVCLCDLVSLLVVLCVVCVPDDSVSSNSSSCSSNVSSVD